Protein AF-A0A356X6W6-F1 (afdb_monomer_lite)

Foldseek 3Di:
DDDDDDDDDDPDPPDPDKDFPFAPDDPPDDDDPPDDGTDIGD

Structure (mmCIF, N/CA/C/O backbone):
data_AF-A0A356X6W6-F1
#
_entry.id   AF-A0A356X6W6-F1
#
loop_
_atom_site.group_PDB
_atom_site.id
_atom_site.type_symbol
_atom_site.label_atom_id
_atom_site.label_alt_id
_atom_site.label_comp_id
_atom_site.label_asym_id
_atom_site.label_entity_id
_atom_site.label_seq_id
_atom_site.pdbx_PDB_ins_code
_atom_site.Cartn_x
_atom_site.Cartn_y
_atom_site.Cartn_z
_atom_site.occupancy
_atom_site.B_iso_or_equiv
_atom_site.auth_seq_id
_atom_site.auth_comp_id
_atom_site.auth_asym_id
_atom_site.auth_atom_id
_atom_site.pdbx_PDB_model_num
ATOM 1 N N . MET A 1 1 ? -8.735 -12.038 16.401 1.00 59.72 1 MET A N 1
ATOM 2 C CA . MET A 1 1 ? -8.577 -11.063 15.302 1.00 59.72 1 MET A CA 1
ATOM 3 C C . MET A 1 1 ? -8.035 -11.828 14.112 1.00 59.72 1 MET A C 1
ATOM 5 O O . MET A 1 1 ? -6.998 -12.463 14.263 1.00 59.72 1 MET A O 1
ATOM 9 N N . ALA A 1 2 ? -8.769 -11.877 13.002 1.00 71.12 2 ALA A N 1
ATOM 10 C CA . ALA A 1 2 ? -8.265 -12.497 11.781 1.00 71.12 2 ALA A CA 1
ATOM 11 C C . ALA A 1 2 ? -7.190 -11.578 11.185 1.00 71.12 2 ALA A C 1
ATOM 13 O O . ALA A 1 2 ? -7.407 -10.373 11.090 1.00 71.12 2 ALA A O 1
ATOM 14 N N . LYS A 1 3 ? -6.025 -12.133 10.849 1.00 75.62 3 LYS A N 1
ATOM 15 C CA . LYS A 1 3 ? -5.010 -11.434 10.059 1.00 75.62 3 LYS A CA 1
ATOM 16 C C . LYS A 1 3 ? -5.207 -11.863 8.612 1.00 75.62 3 LYS A C 1
ATOM 18 O O . LYS A 1 3 ? -5.280 -13.061 8.353 1.00 75.62 3 LYS A O 1
ATOM 23 N N . VAL A 1 4 ? -5.327 -10.900 7.710 1.00 83.31 4 VAL A N 1
ATOM 24 C CA . VAL A 1 4 ? -5.375 -11.149 6.269 1.00 83.31 4 VAL A CA 1
ATOM 25 C C . VAL A 1 4 ? -3.995 -10.822 5.725 1.00 83.31 4 VAL A C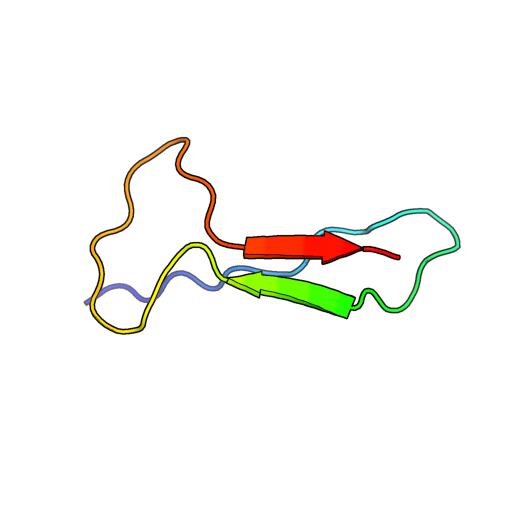 1
ATOM 27 O O . VAL A 1 4 ? -3.499 -9.716 5.930 1.00 83.31 4 VAL A O 1
ATOM 30 N N . GLU A 1 5 ? -3.354 -11.796 5.089 1.00 82.38 5 GLU A N 1
ATOM 31 C CA . GLU A 1 5 ? -2.082 -11.573 4.409 1.00 82.38 5 GLU A CA 1
ATOM 32 C C . GLU A 1 5 ? -2.361 -10.970 3.034 1.00 82.38 5 GLU A C 1
ATOM 34 O O . GLU A 1 5 ? -3.021 -11.583 2.195 1.00 82.38 5 GLU A O 1
ATOM 39 N N . VAL A 1 6 ? -1.872 -9.751 2.815 1.00 84.19 6 VAL A N 1
ATOM 40 C CA . VAL A 1 6 ? -1.909 -9.100 1.505 1.00 84.19 6 VAL A CA 1
ATOM 41 C C . VAL A 1 6 ? -0.637 -9.498 0.773 1.00 84.19 6 VAL A C 1
ATOM 43 O O . VAL A 1 6 ? 0.452 -9.028 1.097 1.00 84.19 6 VAL A O 1
ATOM 46 N N . VAL A 1 7 ? -0.774 -10.412 -0.181 1.00 83.19 7 VAL A N 1
ATOM 47 C CA . VAL A 1 7 ? 0.337 -10.851 -1.028 1.00 83.19 7 VAL A CA 1
ATOM 48 C C . VAL A 1 7 ? 0.490 -9.906 -2.214 1.00 83.19 7 VAL A C 1
ATOM 50 O O . VAL A 1 7 ? -0.498 -9.487 -2.818 1.00 83.19 7 VAL A O 1
ATOM 53 N N . MET A 1 8 ? 1.734 -9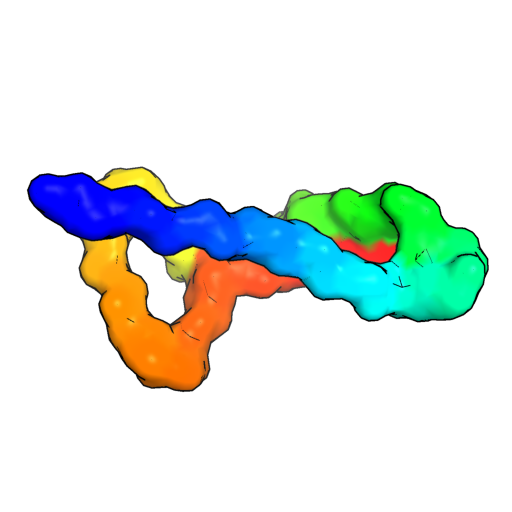.569 -2.546 1.00 83.06 8 MET A N 1
ATOM 54 C CA . MET A 1 8 ? 2.034 -8.753 -3.718 1.00 83.06 8 MET A CA 1
ATOM 55 C C . MET A 1 8 ? 1.568 -9.482 -4.990 1.00 83.06 8 MET A C 1
ATOM 57 O O . MET A 1 8 ? 1.905 -10.659 -5.167 1.00 83.06 8 MET A O 1
ATOM 61 N N . PRO A 1 9 ? 0.791 -8.827 -5.871 1.00 78.00 9 PRO A N 1
ATOM 62 C CA . PRO A 1 9 ? 0.370 -9.434 -7.125 1.00 78.00 9 PRO A CA 1
ATOM 63 C C . PRO A 1 9 ? 1.560 -9.581 -8.080 1.00 78.00 9 PRO A C 1
ATOM 65 O O . PRO A 1 9 ? 2.55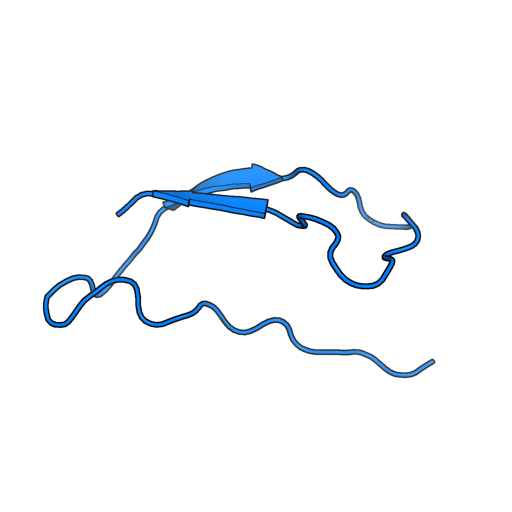9 -8.869 -7.978 1.00 78.00 9 PRO A O 1
ATOM 68 N N . GLN A 1 10 ? 1.446 -10.493 -9.045 1.00 79.31 10 GLN A N 1
ATOM 69 C CA . GLN A 1 10 ? 2.424 -10.577 -10.127 1.00 79.31 10 GLN A CA 1
ATOM 70 C C . GLN A 1 10 ? 2.330 -9.308 -10.986 1.00 79.31 10 GLN A C 1
ATOM 72 O O . GLN A 1 10 ? 1.29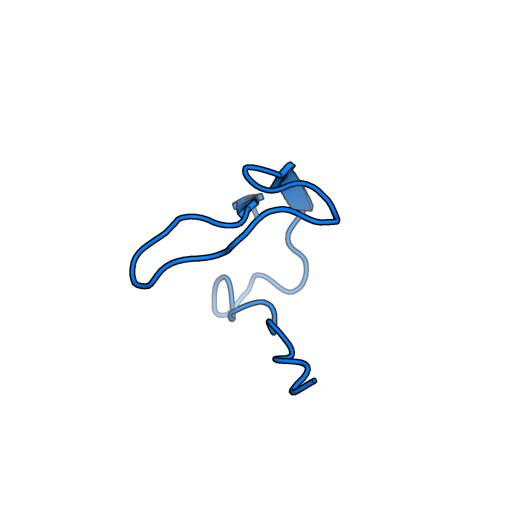7 -9.051 -11.599 1.00 79.31 10 GLN A O 1
ATOM 77 N N . MET A 1 11 ? 3.406 -8.517 -11.021 1.00 78.75 11 MET A N 1
ATOM 78 C CA . MET A 1 11 ? 3.450 -7.213 -11.703 1.00 78.75 11 MET A CA 1
ATOM 79 C C . MET A 1 11 ? 3.711 -7.322 -13.220 1.00 78.75 11 MET A C 1
ATOM 81 O O . MET A 1 11 ? 3.663 -6.326 -13.936 1.00 78.75 11 MET A O 1
ATOM 85 N N . GLY A 1 12 ? 3.970 -8.528 -13.730 1.00 74.94 12 GLY A N 1
ATOM 86 C CA . GLY A 1 12 ? 4.172 -8.826 -15.150 1.00 74.94 12 GLY A CA 1
ATOM 87 C C . GLY A 1 12 ? 5.039 -10.069 -15.335 1.00 74.94 12 GLY A C 1
ATOM 88 O O . GLY A 1 12 ? 5.762 -10.452 -14.420 1.00 74.94 12 GLY A O 1
ATOM 89 N N . GLU A 1 13 ? 5.004 -10.695 -16.515 1.00 74.44 13 GLU A N 1
ATOM 90 C CA . GLU A 1 13 ? 5.786 -11.917 -16.798 1.00 74.44 13 GLU A CA 1
ATOM 91 C C . GLU A 1 13 ? 7.301 -11.734 -16.572 1.00 74.44 13 GLU A C 1
ATOM 93 O O . GLU A 1 13 ? 7.995 -12.694 -16.241 1.00 74.44 13 GLU A O 1
ATOM 98 N N . SER A 1 14 ? 7.800 -10.497 -16.694 1.00 73.62 14 SER A N 1
ATOM 99 C CA . SER A 1 14 ? 9.220 -10.142 -16.541 1.00 73.62 14 SER A CA 1
ATOM 100 C C . SER A 1 14 ? 9.534 -9.301 -15.297 1.00 73.62 14 SER A C 1
ATOM 102 O O . SER A 1 14 ? 10.692 -8.939 -15.099 1.00 73.62 14 SER A O 1
ATOM 104 N N . VAL A 1 15 ? 8.537 -8.948 -14.475 1.00 74.38 15 VAL A N 1
ATOM 105 C CA . VAL A 1 15 ? 8.734 -8.082 -13.300 1.00 74.38 15 VAL A CA 1
ATOM 106 C C . VAL A 1 15 ? 8.821 -8.952 -12.052 1.00 74.38 15 VAL A C 1
ATOM 108 O O . VAL A 1 15 ? 7.815 -9.463 -11.563 1.00 74.38 15 VAL A O 1
ATOM 111 N N . MET A 1 16 ? 10.046 -9.141 -11.560 1.00 75.81 16 MET A N 1
ATOM 112 C CA . MET A 1 16 ? 10.339 -9.968 -10.381 1.00 75.81 16 MET A CA 1
ATOM 113 C C . MET A 1 16 ? 10.275 -9.192 -9.063 1.00 75.81 16 MET A C 1
ATOM 115 O O . MET A 1 16 ? 9.986 -9.781 -8.025 1.00 75.81 16 MET A O 1
ATOM 119 N N . GLU A 1 17 ? 10.526 -7.887 -9.102 1.00 80.69 17 GLU A N 1
ATOM 120 C CA . GLU A 1 17 ? 10.530 -7.004 -7.939 1.00 80.69 17 GLU A CA 1
ATOM 121 C C . GLU A 1 17 ? 9.728 -5.752 -8.288 1.00 80.69 17 GLU A C 1
ATOM 123 O O . GLU A 1 17 ? 9.803 -5.264 -9.412 1.00 80.69 17 GLU A O 1
ATOM 128 N N . GLY A 1 18 ? 8.940 -5.253 -7.339 1.00 82.56 18 GLY A N 1
ATOM 129 C CA . GLY A 1 18 ? 8.280 -3.959 -7.461 1.00 82.56 18 GLY A CA 1
ATOM 130 C C . GLY A 1 18 ? 8.511 -3.149 -6.196 1.00 82.56 18 GLY A C 1
ATOM 131 O O . GLY A 1 18 ? 8.606 -3.688 -5.092 1.00 82.56 18 GLY A O 1
ATOM 132 N N . THR A 1 19 ? 8.642 -1.844 -6.370 1.00 87.06 19 THR A N 1
ATOM 133 C CA . THR A 1 19 ? 8.889 -0.894 -5.294 1.00 87.06 19 THR A CA 1
ATOM 134 C C . THR A 1 19 ? 7.564 -0.333 -4.803 1.00 87.06 19 THR A C 1
ATOM 136 O O . THR A 1 19 ? 6.770 0.176 -5.594 1.00 87.06 19 THR A O 1
ATOM 139 N N . VAL A 1 20 ? 7.328 -0.395 -3.491 1.00 89.12 20 VAL A N 1
ATOM 140 C CA . VAL A 1 20 ? 6.204 0.318 -2.875 1.00 89.12 20 VAL A CA 1
ATOM 141 C C . VAL A 1 20 ? 6.523 1.807 -2.900 1.00 89.12 20 VAL A C 1
ATOM 143 O O . VAL A 1 20 ? 7.492 2.241 -2.276 1.00 89.12 20 VAL A O 1
ATOM 146 N N . ILE A 1 21 ? 5.729 2.569 -3.644 1.00 91.19 21 ILE A N 1
ATOM 147 C CA . ILE A 1 21 ? 5.930 4.010 -3.820 1.00 91.19 21 ILE A CA 1
ATOM 148 C C . ILE A 1 21 ? 5.137 4.824 -2.804 1.00 91.19 21 ILE A C 1
ATOM 150 O O . ILE A 1 21 ? 5.634 5.844 -2.331 1.00 91.19 21 ILE A O 1
ATOM 154 N N . GLU A 1 22 ? 3.963 4.341 -2.392 1.00 91.06 22 GLU A N 1
ATOM 155 C CA . GLU A 1 22 ? 3.155 5.004 -1.372 1.00 91.06 22 GLU A CA 1
ATOM 156 C C . GLU A 1 22 ? 2.323 4.005 -0.562 1.00 91.06 22 GLU A C 1
ATOM 158 O O . GLU A 1 22 ? 1.804 3.021 -1.090 1.00 91.06 22 GLU A O 1
ATOM 163 N N . TRP A 1 23 ? 2.174 4.282 0.733 1.00 91.25 23 TRP A N 1
ATOM 164 C CA . TRP A 1 23 ? 1.209 3.612 1.598 1.00 91.25 23 TRP A CA 1
ATOM 165 C C . TRP A 1 23 ? 0.020 4.537 1.827 1.00 91.25 23 TRP A C 1
ATOM 167 O O . TRP A 1 23 ? 0.145 5.553 2.508 1.00 91.25 23 TRP A O 1
ATOM 177 N N . SER A 1 24 ? -1.141 4.161 1.297 1.00 91.62 24 SER A N 1
ATOM 178 C CA . SER A 1 24 ? -2.392 4.891 1.523 1.00 91.62 24 SER A CA 1
ATOM 179 C C . SER A 1 24 ? -2.999 4.587 2.900 1.00 91.62 24 SER A C 1
ATOM 181 O O . SER A 1 24 ? -3.877 5.314 3.361 1.00 91.62 24 SER A O 1
ATOM 183 N N . LYS A 1 25 ? -2.526 3.528 3.577 1.00 90.75 25 LYS A N 1
ATOM 184 C CA . LYS A 1 25 ? -2.962 3.112 4.918 1.00 90.75 25 LYS A CA 1
ATOM 185 C C . LYS A 1 25 ? -1.829 3.073 5.931 1.00 90.75 25 LYS A C 1
ATOM 187 O O . LYS A 1 25 ? -0.717 2.646 5.626 1.00 90.75 25 LYS A O 1
ATOM 192 N N . SER A 1 26 ? -2.153 3.450 7.166 1.00 88.56 26 SER A N 1
ATOM 193 C CA . SER A 1 26 ? -1.259 3.377 8.319 1.00 88.56 26 SER A CA 1
ATOM 194 C C . SER A 1 26 ? -1.643 2.253 9.280 1.00 88.56 26 SER A C 1
ATOM 196 O O . SER A 1 26 ? -2.761 1.735 9.297 1.00 88.56 26 SER A O 1
ATOM 198 N N . VAL A 1 27 ? -0.688 1.855 10.121 1.00 90.06 27 VAL A N 1
ATOM 199 C CA . VAL A 1 27 ? -0.911 0.822 11.137 1.00 90.06 27 VAL A CA 1
ATOM 200 C C . VAL A 1 27 ? -1.974 1.291 12.131 1.00 90.06 27 VAL A C 1
ATOM 202 O O . VAL A 1 27 ? -1.788 2.293 12.816 1.00 90.06 27 VAL A O 1
ATOM 205 N N . GLY A 1 28 ? -3.054 0.518 12.246 1.00 89.12 28 GLY A N 1
ATOM 206 C CA . GLY A 1 28 ? -4.187 0.824 13.123 1.00 89.12 28 GLY A CA 1
ATOM 207 C C . GLY A 1 28 ? -5.399 1.406 12.397 1.00 89.12 28 GLY A C 1
ATOM 208 O O . GLY A 1 28 ? -6.466 1.484 13.005 1.00 89.12 28 GLY A O 1
ATOM 209 N N . ASP A 1 29 ? -5.269 1.741 11.111 1.00 89.69 29 ASP A N 1
ATOM 210 C CA . ASP A 1 29 ? -6.401 2.183 10.302 1.00 89.69 29 ASP A CA 1
ATOM 211 C C . ASP A 1 29 ? -7.370 1.030 10.017 1.00 89.69 29 ASP A C 1
ATOM 213 O O . ASP A 1 29 ? -6.990 -0.139 9.897 1.00 89.69 29 ASP A O 1
ATOM 217 N N . THR A 1 30 ? -8.650 1.376 9.887 1.00 88.56 30 THR A N 1
ATOM 218 C CA . THR A 1 30 ? -9.674 0.439 9.410 1.00 88.56 30 THR A CA 1
ATOM 219 C C . THR A 1 30 ? -9.588 0.345 7.889 1.00 88.56 30 THR A C 1
ATOM 221 O O . THR A 1 30 ? -9.396 1.363 7.227 1.00 88.56 30 THR A O 1
ATOM 224 N N . VAL A 1 31 ? -9.700 -0.869 7.349 1.00 88.62 31 VAL A N 1
ATOM 225 C CA . VAL A 1 31 ? -9.686 -1.153 5.907 1.00 88.62 31 VAL A CA 1
ATOM 226 C C . VAL A 1 31 ? -11.083 -1.576 5.478 1.00 88.62 31 VAL A C 1
ATOM 228 O O . VAL A 1 31 ? -11.655 -2.485 6.086 1.00 88.62 31 VAL A O 1
ATOM 231 N N . GLU A 1 32 ? -11.608 -0.943 4.432 1.00 89.62 32 GLU A N 1
ATOM 232 C CA . GLU A 1 32 ? -12.894 -1.289 3.827 1.00 89.62 32 GLU A CA 1
ATOM 233 C C . GLU A 1 32 ? -12.730 -2.022 2.485 1.00 89.62 32 GLU A C 1
ATOM 235 O O . GLU A 1 32 ? -11.642 -2.110 1.912 1.00 89.62 32 GLU A O 1
ATOM 240 N N . VAL A 1 33 ? -13.820 -2.621 1.999 1.00 89.56 33 VAL A N 1
ATOM 241 C CA . VAL A 1 33 ? -13.842 -3.272 0.681 1.00 89.56 33 VAL A CA 1
ATOM 242 C C . VAL A 1 33 ? -13.674 -2.211 -0.408 1.00 89.56 33 VAL A C 1
ATOM 244 O O . VAL A 1 33 ? -14.193 -1.107 -0.274 1.00 89.56 33 VAL A O 1
ATOM 247 N N . ASP A 1 34 ? -12.952 -2.564 -1.474 1.00 90.00 34 ASP A N 1
ATOM 248 C CA . ASP A 1 34 ? -12.614 -1.683 -2.604 1.00 90.00 34 ASP A CA 1
ATOM 249 C C . ASP A 1 34 ? -11.715 -0.486 -2.245 1.00 90.00 34 ASP A C 1
ATOM 251 O O . ASP A 1 34 ? -11.537 0.430 -3.048 1.00 90.00 34 ASP A O 1
ATOM 255 N N . GLU A 1 35 ? -11.101 -0.498 -1.061 1.00 90.56 35 GLU A N 1
ATOM 256 C CA . GLU A 1 35 ? -10.190 0.554 -0.630 1.00 90.56 35 GLU A CA 1
ATOM 257 C C . GLU A 1 35 ? -8.735 0.290 -1.051 1.00 90.56 35 GLU A C 1
ATOM 259 O O . GLU A 1 35 ? -8.207 -0.818 -0.911 1.00 90.56 35 GLU A O 1
ATOM 264 N N . THR A 1 36 ? -8.053 1.333 -1.531 1.00 90.62 36 THR A N 1
ATOM 265 C CA . THR A 1 36 ? -6.627 1.276 -1.878 1.00 90.62 36 THR A CA 1
ATOM 266 C C . THR A 1 36 ? -5.762 1.220 -0.621 1.00 90.62 36 THR A C 1
ATOM 268 O O . THR A 1 36 ? -5.854 2.080 0.254 1.00 90.62 36 THR A O 1
ATOM 271 N N . LEU A 1 37 ? -4.879 0.222 -0.544 1.00 90.00 37 LEU A N 1
ATOM 272 C CA . LEU A 1 37 ? -3.965 0.045 0.589 1.00 90.00 37 LEU A CA 1
ATOM 273 C C . LEU A 1 37 ? -2.595 0.682 0.357 1.00 90.00 37 LEU A C 1
ATOM 275 O O . LEU A 1 37 ? -2.036 1.313 1.255 1.00 90.00 37 LEU A O 1
ATOM 279 N N . LEU A 1 38 ? -2.037 0.467 -0.831 1.00 90.19 38 LEU A N 1
ATOM 280 C CA . LEU A 1 38 ? -0.687 0.868 -1.198 1.00 90.19 38 LEU A CA 1
ATOM 281 C C . LEU A 1 38 ? -0.558 0.932 -2.720 1.00 90.19 38 LEU A C 1
ATOM 283 O O . LEU A 1 38 ? -1.287 0.249 -3.442 1.00 90.19 38 LEU A O 1
ATOM 287 N N . GLU A 1 39 ? 0.404 1.715 -3.186 1.00 89.69 39 GLU A N 1
ATOM 288 C CA . GLU A 1 39 ? 0.739 1.865 -4.594 1.00 89.69 39 GLU A CA 1
ATOM 289 C C . GLU A 1 39 ? 2.118 1.249 -4.875 1.00 89.69 39 GLU A C 1
ATOM 291 O O . GLU A 1 39 ? 3.074 1.437 -4.113 1.00 89.69 39 GLU A O 1
ATOM 296 N N . VAL A 1 40 ? 2.217 0.479 -5.963 1.00 86.94 40 VAL A N 1
ATOM 297 C CA . VAL A 1 40 ? 3.435 -0.245 -6.363 1.00 86.94 40 VAL A CA 1
ATOM 298 C C . VAL A 1 40 ? 3.816 0.130 -7.789 1.00 86.94 40 VAL A C 1
ATOM 300 O O . VAL A 1 40 ? 2.969 0.114 -8.681 1.00 86.94 40 VAL A O 1
ATOM 303 N N . ALA A 1 41 ? 5.104 0.385 -8.008 1.00 82.56 41 ALA A N 1
ATOM 304 C CA . ALA A 1 41 ? 5.710 0.521 -9.329 1.00 82.56 41 ALA A CA 1
ATOM 305 C C . ALA A 1 41 ? 6.687 -0.634 -9.604 1.00 82.56 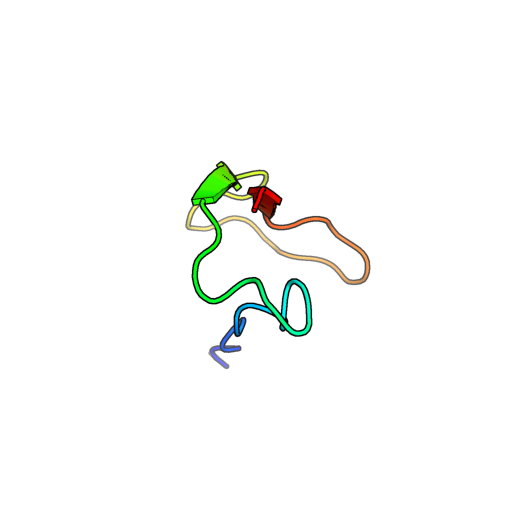41 ALA A C 1
ATOM 307 O O . ALA A 1 41 ? 7.271 -1.188 -8.673 1.00 82.56 41 ALA A O 1
ATOM 308 N N . ALA A 1 42 ? 6.845 -0.999 -10.878 1.00 74.31 42 ALA A N 1
ATOM 309 C CA . ALA A 1 42 ? 7.837 -1.966 -11.357 1.00 74.31 42 ALA A CA 1
ATOM 310 C C . ALA A 1 42 ? 9.189 -1.291 -11.627 1.00 74.31 42 ALA A C 1
ATO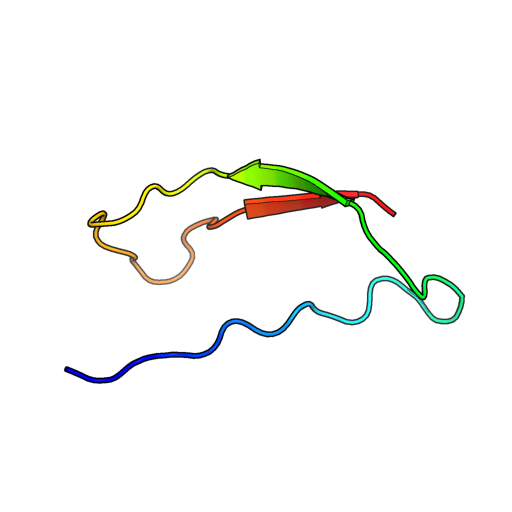M 312 O O . ALA A 1 42 ? 9.170 -0.162 -12.171 1.00 74.31 42 ALA A O 1
#

Radius of gyration: 12.17 Å; chains: 1; bounding box: 24×18×32 Å

pLDDT: mean 83.95, std 7.27, range [59.72, 91.62]

Secondary structure (DSSP, 8-state):
-PPPP-PPPP--TT----EEEEES--TT----TT---EEEE-

Sequence (42 aa):
MAKVEVVMPQMGESVMEGTVIEWSKSVGDTVEVDETLLEVAA